Protein AF-A0AA42YKE8-F1 (afdb_monomer_lite)

Sequence (148 aa):
MTTIVGQRSAKKKADKLQERRHKLLALVHIAKKEIPLSDDEYRDVIAYWGVGSSADMSIPELEALVKYFESLGFKKKVPDPRDPGSGVGQIKALRERIKEEAKKLKNGEERLKGLVKKIAKEDDLRSCRNVKKLKQVLKVIRLLQDRE

Foldseek 3Di:
DDDPPVVVVVVVVVVVLVVLLVVLVVLLVVLPVVQPDDPVNVQVLVCVVVDRDPNPDDSVVSVVSSVVSVVSPDDDPDPDPPNPDDQPVVLVVLLVLLQVLLVLDDVSVVVLQVLCCVQVVDRDSVVRSDNVSSVVSSVVSVVRNVVD

Structure (mmCIF, N/CA/C/O backbone):
data_AF-A0AA42YKE8-F1
#
_entry.id   AF-A0AA42YKE8-F1
#
loop_
_atom_site.group_PDB
_atom_site.id
_atom_site.type_symbol
_atom_site.label_atom_id
_atom_site.label_alt_id
_atom_site.label_comp_id
_atom_site.label_asym_id
_atom_site.label_entity_id
_atom_site.label_seq_id
_atom_site.pdbx_PDB_ins_code
_atom_site.Cartn_x
_atom_site.Cartn_y
_atom_site.Cartn_z
_atom_site.occupancy
_atom_site.B_iso_or_equiv
_atom_site.auth_seq_id
_atom_site.auth_comp_id
_atom_site.auth_asym_id
_atom_site.auth_atom_id
_atom_site.pdbx_PDB_model_num
ATOM 1 N N . MET A 1 1 ? 35.445 7.153 24.521 1.00 40.06 1 MET A N 1
ATOM 2 C CA . MET A 1 1 ? 34.113 7.761 24.305 1.00 40.06 1 MET A CA 1
ATOM 3 C C . MET A 1 1 ? 33.601 7.287 22.955 1.00 40.06 1 MET A C 1
ATOM 5 O O . MET A 1 1 ? 34.129 7.686 21.928 1.00 40.06 1 MET A O 1
ATOM 9 N N . THR A 1 2 ? 32.701 6.308 22.977 1.00 42.69 2 THR A N 1
ATOM 10 C CA . THR A 1 2 ? 32.463 5.373 21.868 1.00 42.69 2 THR A CA 1
ATOM 11 C C . THR A 1 2 ? 31.416 5.892 20.878 1.00 42.69 2 THR A C 1
ATOM 13 O O . THR A 1 2 ? 30.395 6.458 21.254 1.00 42.69 2 THR A O 1
ATOM 16 N N . THR A 1 3 ? 31.696 5.688 19.596 1.00 52.31 3 THR A N 1
ATOM 17 C CA . THR A 1 3 ? 31.020 6.178 18.388 1.00 52.31 3 THR A CA 1
ATOM 18 C C . THR A 1 3 ? 29.582 5.652 18.216 1.00 52.31 3 THR A C 1
ATOM 20 O O . THR A 1 3 ? 29.362 4.663 17.525 1.00 52.31 3 THR A O 1
ATOM 23 N N . ILE A 1 4 ? 28.569 6.313 18.796 1.00 57.16 4 ILE A N 1
ATOM 24 C CA . ILE A 1 4 ? 27.143 5.902 18.656 1.00 57.16 4 ILE A CA 1
ATOM 25 C C . ILE A 1 4 ? 26.370 6.714 17.594 1.00 57.16 4 ILE A C 1
ATOM 27 O O . ILE A 1 4 ? 25.332 6.279 17.090 1.00 57.16 4 ILE A O 1
ATOM 31 N N . VAL A 1 5 ? 26.865 7.897 17.210 1.00 57.50 5 VAL A N 1
ATOM 32 C CA . VAL A 1 5 ? 26.153 8.811 16.290 1.00 57.50 5 VAL A CA 1
ATOM 33 C C . VAL A 1 5 ? 26.234 8.345 14.828 1.00 57.50 5 VAL A C 1
ATOM 35 O O . VAL A 1 5 ? 25.251 8.449 14.092 1.00 57.50 5 VAL A O 1
ATOM 38 N N . GLY A 1 6 ? 27.358 7.751 14.411 1.00 54.84 6 GLY A N 1
ATOM 39 C CA . GLY A 1 6 ? 27.574 7.312 13.023 1.00 54.84 6 GLY A CA 1
ATOM 40 C C . GLY A 1 6 ? 26.637 6.185 12.568 1.00 54.84 6 GLY A C 1
ATOM 41 O O . GLY A 1 6 ? 26.123 6.212 11.449 1.00 54.84 6 GLY A O 1
ATOM 42 N N . GLN A 1 7 ? 26.327 5.234 13.456 1.00 57.25 7 GLN A N 1
ATOM 43 C CA . GLN A 1 7 ? 25.514 4.059 13.117 1.00 57.25 7 GLN A CA 1
ATOM 44 C C . GLN A 1 7 ? 24.029 4.403 12.896 1.00 57.25 7 GLN A C 1
ATOM 46 O O . GLN A 1 7 ? 23.381 3.851 12.005 1.00 57.25 7 GLN A O 1
ATOM 51 N N . ARG A 1 8 ? 23.480 5.367 13.652 1.00 61.91 8 ARG A N 1
ATOM 52 C CA . ARG A 1 8 ? 22.081 5.813 13.493 1.00 61.91 8 ARG A CA 1
ATOM 53 C C . ARG A 1 8 ? 21.849 6.548 12.171 1.00 61.91 8 ARG A C 1
ATOM 55 O O . ARG A 1 8 ? 20.790 6.391 11.562 1.00 61.91 8 ARG A O 1
ATOM 62 N N . SER A 1 9 ? 22.828 7.326 11.720 1.00 65.06 9 SER A N 1
ATOM 63 C CA . SER A 1 9 ? 22.745 8.084 10.467 1.00 65.06 9 SER A CA 1
ATOM 64 C C . SER A 1 9 ? 22.835 7.182 9.232 1.00 65.06 9 SER A C 1
ATOM 66 O O . SER A 1 9 ? 22.090 7.393 8.275 1.00 65.06 9 SER A O 1
ATOM 68 N N . ALA A 1 10 ? 23.672 6.140 9.268 1.00 70.12 10 ALA A N 1
ATOM 69 C CA . ALA A 1 10 ? 23.769 5.153 8.191 1.00 70.12 10 ALA A CA 1
ATOM 70 C C . ALA A 1 10 ? 22.470 4.341 8.029 1.00 70.12 10 ALA A C 1
ATOM 72 O O . ALA A 1 10 ? 21.961 4.211 6.915 1.00 70.12 10 ALA A O 1
ATOM 73 N N . LYS A 1 11 ? 21.871 3.890 9.143 1.00 71.69 11 LYS A N 1
ATOM 74 C CA . LYS A 1 11 ? 20.596 3.152 9.132 1.00 71.69 11 LYS A CA 1
ATOM 75 C C . LYS A 1 11 ? 19.459 3.958 8.494 1.00 71.69 11 LYS A C 1
ATOM 77 O O . LYS A 1 11 ? 18.788 3.463 7.596 1.00 71.69 11 LYS A O 1
ATOM 82 N N . LYS A 1 12 ? 19.311 5.237 8.867 1.00 75.88 12 LYS A N 1
ATOM 83 C CA . LYS A 1 12 ? 18.296 6.127 8.269 1.00 75.88 12 LYS A CA 1
ATOM 84 C C . LYS A 1 12 ? 18.450 6.283 6.753 1.00 75.88 12 LYS A C 1
ATOM 86 O O . LYS A 1 12 ? 17.448 6.398 6.050 1.00 75.88 12 LYS A O 1
ATOM 91 N N . LYS A 1 13 ? 19.686 6.320 6.238 1.00 77.38 13 LYS A N 1
ATOM 92 C CA . LYS A 1 13 ? 19.922 6.405 4.789 1.00 77.38 13 LYS A CA 1
ATOM 93 C C . LYS A 1 13 ? 19.521 5.117 4.071 1.00 77.38 13 LYS A C 1
ATOM 95 O O . LYS A 1 13 ? 18.883 5.205 3.025 1.00 77.38 13 LYS A O 1
ATOM 100 N N . ALA A 1 14 ? 19.848 3.957 4.640 1.00 78.00 14 ALA A N 1
ATOM 101 C CA . ALA A 1 14 ? 19.456 2.662 4.089 1.00 78.00 14 ALA A CA 1
ATOM 102 C C . ALA A 1 14 ? 17.926 2.502 4.051 1.00 78.00 14 ALA A C 1
ATOM 104 O O . ALA A 1 14 ? 17.378 2.150 3.008 1.00 78.00 14 ALA A O 1
ATOM 105 N N . ASP A 1 15 ? 17.233 2.866 5.135 1.00 82.50 15 ASP A N 1
ATOM 106 C CA . ASP A 1 15 ? 15.766 2.822 5.207 1.00 82.50 15 ASP A CA 1
ATOM 107 C C . ASP A 1 15 ? 15.123 3.701 4.119 1.00 82.50 15 ASP A C 1
ATOM 109 O O . ASP A 1 15 ? 14.209 3.271 3.415 1.00 82.50 15 ASP A O 1
ATOM 113 N N . LYS A 1 16 ? 15.656 4.913 3.909 1.00 83.81 16 LYS A N 1
ATOM 114 C CA . LYS A 1 16 ? 15.181 5.833 2.863 1.00 83.81 16 LYS A CA 1
ATOM 115 C C . LYS A 1 16 ? 15.413 5.285 1.449 1.00 83.81 16 LYS A C 1
ATOM 117 O O . LYS A 1 16 ? 14.595 5.516 0.559 1.00 83.81 16 LYS A O 1
ATOM 122 N N . LEU A 1 17 ? 16.521 4.576 1.228 1.00 86.44 17 LEU A N 1
ATOM 123 C CA . LEU A 1 17 ? 16.838 3.959 -0.061 1.00 86.44 17 LEU A CA 1
ATOM 124 C C . LEU A 1 17 ? 15.875 2.807 -0.376 1.00 86.44 17 LEU A C 1
ATOM 126 O O . LEU A 1 17 ? 15.355 2.732 -1.489 1.00 86.44 17 LEU A O 1
ATOM 130 N N . GLN A 1 18 ? 15.586 1.968 0.620 1.00 86.75 18 GLN A N 1
ATOM 131 C CA . GLN A 1 18 ? 14.601 0.892 0.502 1.00 86.75 18 GLN A CA 1
ATOM 132 C C . GLN A 1 18 ? 13.195 1.443 0.248 1.00 86.75 18 GLN A C 1
ATOM 134 O O . GLN A 1 18 ? 12.490 0.970 -0.641 1.00 86.75 18 GLN A O 1
ATOM 139 N N . GLU A 1 19 ? 12.806 2.509 0.951 1.00 86.38 19 GLU A N 1
ATOM 140 C CA . GLU A 1 19 ? 11.530 3.185 0.710 1.00 86.38 19 GLU A CA 1
ATOM 141 C C . GLU A 1 19 ? 11.435 3.732 -0.726 1.00 86.38 19 GLU A C 1
ATOM 143 O O . GLU A 1 19 ? 10.403 3.572 -1.379 1.00 86.38 19 GLU A O 1
ATOM 148 N N . ARG A 1 20 ? 12.514 4.334 -1.252 1.00 89.75 20 ARG A N 1
ATOM 149 C CA . ARG A 1 20 ? 12.573 4.794 -2.650 1.00 89.75 20 ARG A CA 1
ATOM 150 C C . ARG A 1 20 ? 12.405 3.630 -3.627 1.00 89.75 20 ARG A C 1
ATOM 152 O O . ARG A 1 20 ? 11.586 3.737 -4.535 1.00 89.75 20 ARG A O 1
ATOM 159 N N . ARG A 1 21 ? 13.118 2.517 -3.422 1.00 91.50 21 ARG A N 1
ATOM 160 C CA . ARG A 1 21 ? 13.001 1.312 -4.264 1.00 91.50 21 ARG A CA 1
ATOM 161 C C . ARG A 1 21 ? 11.571 0.768 -4.269 1.00 91.50 21 ARG A C 1
ATOM 163 O O . ARG A 1 21 ? 11.016 0.531 -5.337 1.00 91.50 21 ARG A O 1
ATOM 170 N N . HIS A 1 22 ? 10.947 0.633 -3.099 1.00 90.25 22 HIS A N 1
ATOM 171 C CA . HIS A 1 22 ? 9.563 0.161 -2.990 1.00 90.25 22 HIS A CA 1
ATOM 172 C C . HIS A 1 22 ? 8.569 1.077 -3.712 1.00 90.25 22 HIS A C 1
ATOM 174 O O . HIS A 1 22 ? 7.655 0.587 -4.371 1.00 90.25 22 HIS A O 1
ATOM 180 N N . LYS A 1 23 ? 8.754 2.401 -3.628 1.00 89.62 23 LYS A N 1
ATOM 181 C CA . LYS A 1 23 ? 7.917 3.365 -4.360 1.00 89.62 23 LYS A CA 1
ATOM 182 C C . LYS A 1 23 ? 8.051 3.202 -5.874 1.00 89.62 23 LYS A C 1
ATOM 184 O O . LYS A 1 23 ? 7.039 3.219 -6.566 1.00 89.62 23 LYS A O 1
ATOM 189 N N . LEU A 1 24 ? 9.268 3.009 -6.380 1.00 91.94 24 LEU A N 1
ATOM 190 C CA . LEU A 1 24 ? 9.506 2.799 -7.810 1.00 91.94 24 LEU A CA 1
ATOM 191 C C . LEU A 1 24 ? 8.895 1.486 -8.311 1.00 91.94 24 LEU A C 1
ATOM 193 O O . LEU A 1 24 ? 8.209 1.488 -9.327 1.00 91.94 24 LEU A O 1
ATOM 197 N N . LEU A 1 25 ? 9.053 0.390 -7.565 1.00 93.06 25 LEU A N 1
ATOM 198 C CA . LEU A 1 25 ? 8.406 -0.886 -7.891 1.00 93.06 25 LEU A CA 1
ATOM 199 C C . LEU A 1 25 ? 6.879 -0.764 -7.920 1.00 93.06 25 LEU A C 1
ATOM 201 O O . LEU A 1 25 ? 6.228 -1.282 -8.825 1.00 93.06 25 LEU A O 1
ATOM 205 N N . ALA A 1 26 ? 6.296 -0.040 -6.962 1.00 91.12 26 ALA A N 1
ATOM 206 C CA . ALA A 1 26 ? 4.863 0.226 -6.965 1.00 91.12 26 ALA A CA 1
ATOM 207 C C . ALA A 1 26 ? 4.431 0.995 -8.225 1.00 91.12 26 ALA A C 1
ATOM 209 O O . ALA A 1 26 ? 3.425 0.634 -8.830 1.00 91.12 26 ALA A O 1
ATOM 210 N N . LEU A 1 27 ? 5.201 2.003 -8.657 1.00 91.19 27 LEU A N 1
ATOM 211 C CA . LEU A 1 27 ? 4.932 2.728 -9.903 1.00 91.19 27 LEU A CA 1
ATOM 212 C C . LEU A 1 27 ? 5.014 1.815 -11.127 1.00 91.19 27 LEU A C 1
ATOM 214 O O . LEU A 1 27 ? 4.115 1.870 -11.954 1.00 91.19 27 LEU A O 1
ATOM 218 N N . VAL A 1 28 ? 6.020 0.942 -11.215 1.00 91.19 28 VAL A N 1
ATOM 219 C CA . VAL A 1 28 ? 6.145 -0.051 -12.297 1.00 91.19 28 VAL A CA 1
ATOM 220 C C . VAL A 1 28 ? 4.912 -0.956 -12.363 1.00 91.19 28 VAL A C 1
ATOM 222 O O . VAL A 1 28 ? 4.357 -1.166 -13.439 1.00 91.19 28 VAL A O 1
ATOM 225 N N . HIS A 1 29 ? 4.428 -1.449 -11.220 1.00 90.38 29 HIS A N 1
ATOM 226 C CA . HIS A 1 29 ? 3.225 -2.283 -11.182 1.00 90.38 29 HIS A CA 1
ATOM 227 C C . HIS A 1 29 ? 1.945 -1.528 -11.549 1.00 90.38 29 HIS A C 1
ATOM 229 O O . HIS A 1 29 ? 1.044 -2.120 -12.140 1.00 90.38 29 HIS A O 1
ATOM 235 N N . ILE A 1 30 ? 1.836 -0.247 -11.186 1.00 90.00 30 ILE A N 1
ATOM 236 C CA . ILE A 1 30 ? 0.703 0.594 -11.590 1.00 90.00 30 ILE A CA 1
ATOM 237 C C . ILE A 1 30 ? 0.782 0.868 -13.094 1.00 90.00 30 ILE A C 1
ATOM 239 O O . ILE A 1 30 ? -0.206 0.661 -13.789 1.00 90.00 30 ILE A O 1
ATOM 243 N N . ALA A 1 31 ? 1.953 1.248 -13.606 1.00 89.88 31 ALA A N 1
ATOM 244 C CA . ALA A 1 31 ? 2.180 1.516 -15.021 1.00 89.88 31 ALA A CA 1
ATOM 245 C C . ALA A 1 31 ? 1.852 0.299 -15.890 1.00 89.88 31 ALA A C 1
ATOM 247 O O . ALA A 1 31 ? 1.128 0.443 -16.866 1.00 89.88 31 ALA A O 1
ATOM 248 N N . LYS A 1 32 ? 2.269 -0.907 -15.477 1.00 88.62 32 LYS A N 1
ATOM 249 C CA . LYS A 1 32 ? 1.895 -2.162 -16.150 1.00 88.62 32 LYS A CA 1
ATOM 250 C C . LYS A 1 32 ? 0.372 -2.361 -16.253 1.00 88.62 32 LYS A C 1
ATOM 252 O O . LYS A 1 32 ? -0.089 -3.005 -17.181 1.00 88.62 32 LYS A O 1
ATOM 257 N N . LYS A 1 33 ? -0.410 -1.859 -15.290 1.00 88.00 33 LYS A N 1
ATOM 258 C CA . LYS A 1 33 ? -1.880 -1.964 -15.305 1.00 88.00 33 LYS A CA 1
ATOM 259 C C . LYS A 1 33 ? -2.561 -0.847 -16.093 1.00 88.00 33 LYS A C 1
ATOM 261 O O . LYS A 1 33 ? -3.664 -1.058 -16.581 1.00 88.00 33 LYS A O 1
ATOM 266 N N . GLU A 1 34 ? -1.967 0.344 -16.127 1.00 89.00 34 GLU A N 1
ATOM 267 C CA . GLU A 1 34 ? -2.538 1.513 -16.805 1.00 89.00 34 GLU A CA 1
ATOM 268 C C . GLU A 1 34 ? -2.164 1.564 -18.295 1.00 89.00 34 GLU A C 1
ATOM 270 O O . GLU A 1 34 ? -2.960 2.038 -19.101 1.00 89.00 34 GLU A O 1
ATOM 275 N N . ILE A 1 35 ? -0.983 1.062 -18.668 1.00 88.00 35 ILE A N 1
ATOM 276 C CA . ILE A 1 35 ? -0.568 0.910 -20.065 1.00 88.00 35 ILE A CA 1
ATOM 277 C C . ILE A 1 35 ? -1.102 -0.435 -20.581 1.00 88.00 35 ILE A C 1
ATOM 279 O O . ILE A 1 35 ? -0.887 -1.453 -19.921 1.00 88.00 35 ILE A O 1
ATOM 283 N N . PRO A 1 36 ? -1.750 -0.478 -21.758 1.00 84.00 36 PRO A N 1
ATOM 284 C CA . PRO A 1 36 ? -2.203 -1.717 -22.385 1.00 84.00 36 PRO A CA 1
ATOM 285 C C . PRO A 1 36 ? -1.025 -2.468 -23.028 1.00 84.00 36 PRO A C 1
ATOM 287 O O . PRO A 1 36 ? -0.966 -2.616 -24.243 1.00 84.00 36 PRO A O 1
ATOM 290 N N . LEU A 1 37 ? -0.064 -2.899 -22.211 1.00 85.06 37 LEU A N 1
ATOM 291 C CA . LEU A 1 37 ? 1.073 -3.707 -22.640 1.00 85.06 37 LEU A CA 1
ATOM 292 C C . LEU A 1 37 ? 0.735 -5.185 -22.428 1.00 85.06 37 LEU A C 1
ATOM 294 O O . LEU A 1 37 ? 0.258 -5.563 -21.353 1.00 85.06 37 LEU A O 1
ATOM 298 N N . SER A 1 38 ? 0.981 -6.026 -23.428 1.00 86.56 38 SER A N 1
ATOM 299 C CA . SER A 1 38 ? 0.879 -7.473 -23.247 1.00 86.56 38 SER A CA 1
ATOM 300 C C . SER A 1 38 ? 1.955 -7.978 -22.277 1.00 86.56 38 SER A C 1
ATOM 302 O O . SER A 1 38 ? 2.985 -7.335 -22.050 1.00 86.56 38 SER A O 1
ATOM 304 N N . ASP A 1 39 ? 1.724 -9.145 -21.673 1.00 85.44 39 ASP A N 1
ATOM 305 C CA . ASP A 1 39 ? 2.709 -9.745 -20.768 1.00 85.44 39 ASP A CA 1
ATOM 306 C C . ASP A 1 39 ? 4.026 -10.085 -21.480 1.00 85.44 39 ASP A C 1
ATOM 308 O O . ASP A 1 39 ? 5.073 -10.062 -20.833 1.00 85.44 39 ASP A O 1
ATOM 312 N N . ASP A 1 40 ? 3.986 -10.364 -22.782 1.00 87.94 40 ASP A N 1
ATOM 313 C CA . ASP A 1 40 ? 5.169 -10.685 -23.582 1.00 87.94 40 ASP A CA 1
ATOM 314 C C . ASP A 1 40 ? 5.973 -9.422 -23.904 1.00 87.94 40 ASP A C 1
ATOM 316 O O . ASP A 1 40 ? 7.156 -9.362 -23.580 1.00 87.94 40 ASP A O 1
ATOM 320 N N . GLU A 1 41 ? 5.319 -8.354 -24.374 1.00 88.88 41 GLU A N 1
ATOM 321 C CA . GLU A 1 41 ? 5.972 -7.050 -24.565 1.00 88.88 41 GLU A CA 1
ATOM 322 C C . GLU A 1 41 ? 6.572 -6.524 -23.254 1.00 88.88 41 GLU A C 1
ATOM 324 O O . GLU A 1 41 ? 7.663 -5.956 -23.236 1.00 88.88 41 GLU A O 1
ATOM 329 N N . TYR A 1 42 ? 5.889 -6.737 -22.123 1.00 87.56 42 TYR A N 1
ATOM 330 C CA . TYR A 1 42 ? 6.441 -6.398 -20.816 1.00 87.56 42 TYR A CA 1
ATOM 331 C C . TYR A 1 42 ? 7.719 -7.190 -20.522 1.00 87.56 42 TYR A C 1
ATOM 333 O O . TYR A 1 42 ? 8.692 -6.606 -20.051 1.00 87.56 42 TYR A O 1
ATOM 341 N N . ARG A 1 43 ? 7.748 -8.502 -20.790 1.00 87.44 43 ARG A N 1
ATOM 342 C CA . ARG A 1 43 ? 8.957 -9.320 -20.595 1.00 87.44 43 ARG A CA 1
ATOM 343 C C . ARG A 1 43 ? 10.094 -8.872 -21.502 1.00 87.44 43 ARG A C 1
ATOM 345 O O . ARG A 1 43 ? 11.214 -8.794 -21.011 1.00 87.44 43 ARG A O 1
ATOM 352 N N . ASP A 1 44 ? 9.813 -8.522 -22.751 1.00 90.25 44 ASP A N 1
ATOM 353 C CA . ASP A 1 44 ? 10.822 -8.035 -23.697 1.00 90.25 44 ASP A CA 1
ATOM 354 C C . ASP A 1 44 ? 11.436 -6.712 -23.232 1.00 90.25 44 ASP A C 1
ATOM 356 O O . ASP A 1 44 ? 12.658 -6.547 -23.222 1.00 90.25 44 ASP A O 1
ATOM 360 N N . VAL A 1 45 ? 10.593 -5.792 -22.749 1.00 89.50 45 VAL A N 1
ATOM 361 C CA . VAL A 1 45 ? 11.046 -4.544 -22.127 1.00 89.50 45 VAL A CA 1
ATOM 362 C C . VAL A 1 45 ? 11.953 -4.855 -20.940 1.00 89.50 45 VAL A C 1
ATOM 364 O O . VAL A 1 45 ? 13.044 -4.313 -20.864 1.00 89.50 45 VAL A O 1
ATOM 367 N N . ILE A 1 46 ? 11.562 -5.750 -20.030 1.00 91.12 46 ILE A N 1
ATOM 368 C CA . ILE A 1 46 ? 12.388 -6.115 -18.866 1.00 91.12 46 ILE A CA 1
ATOM 369 C C . ILE A 1 46 ? 13.706 -6.799 -19.290 1.00 91.12 46 ILE A C 1
ATOM 371 O O . ILE A 1 46 ? 14.759 -6.500 -18.722 1.00 91.12 46 ILE A O 1
ATOM 375 N N . ALA A 1 47 ? 13.669 -7.648 -20.320 1.00 90.56 47 ALA A N 1
ATOM 376 C CA . ALA A 1 47 ? 14.824 -8.365 -20.854 1.00 90.56 47 ALA A CA 1
ATOM 377 C C . ALA A 1 47 ? 15.890 -7.432 -21.450 1.00 90.56 47 ALA A C 1
ATOM 379 O O . ALA A 1 47 ? 17.072 -7.774 -21.410 1.00 90.56 47 ALA A O 1
ATOM 380 N N . TYR A 1 48 ? 15.518 -6.231 -21.914 1.00 89.06 48 TYR A N 1
ATOM 381 C CA . TYR A 1 48 ? 16.470 -5.199 -22.349 1.00 89.06 48 TYR A CA 1
ATOM 382 C C . TYR A 1 48 ? 17.494 -4.830 -21.258 1.00 89.06 48 TYR A C 1
ATOM 384 O O . TYR A 1 48 ? 18.646 -4.526 -21.560 1.00 89.06 48 TYR A O 1
ATOM 392 N N . TRP A 1 49 ? 17.106 -4.906 -19.981 1.00 87.75 49 TRP A N 1
ATOM 393 C CA . TRP A 1 49 ? 18.007 -4.683 -18.844 1.00 87.75 49 TRP A CA 1
ATOM 394 C C . TRP A 1 49 ? 18.763 -5.944 -18.397 1.00 87.75 49 TRP A C 1
ATOM 396 O O . TRP A 1 49 ? 19.525 -5.888 -17.435 1.00 87.75 49 TRP A O 1
ATOM 406 N N . GLY A 1 50 ? 18.574 -7.083 -19.069 1.00 89.75 50 GLY A N 1
ATOM 407 C CA . GLY A 1 50 ? 19.247 -8.344 -18.747 1.00 89.75 50 GLY A CA 1
ATOM 408 C C . GLY A 1 50 ? 18.760 -9.009 -17.456 1.00 89.75 50 GLY A C 1
ATOM 409 O O . GLY A 1 50 ? 19.456 -9.864 -16.910 1.00 89.75 50 GLY A O 1
ATOM 410 N N . VAL A 1 51 ? 17.583 -8.626 -16.952 1.00 89.81 51 VAL A N 1
ATOM 411 C CA . VAL A 1 51 ? 16.990 -9.180 -15.727 1.00 89.81 51 VAL A CA 1
ATOM 412 C C . VAL A 1 51 ? 15.714 -9.962 -16.034 1.00 89.81 51 VAL A C 1
ATOM 414 O O . VAL A 1 51 ? 15.040 -9.707 -17.026 1.00 89.81 51 VAL A O 1
ATOM 417 N N . GLY A 1 52 ? 15.364 -10.920 -15.171 1.00 86.06 52 GLY A N 1
ATOM 418 C CA . GLY A 1 52 ? 14.137 -11.714 -15.321 1.00 86.06 52 GLY A CA 1
ATOM 419 C C . GLY A 1 52 ? 12.888 -11.032 -14.756 1.00 86.06 52 GLY A C 1
ATOM 420 O O . GLY A 1 52 ? 11.764 -11.424 -15.067 1.00 86.06 52 GLY A O 1
ATOM 421 N N . SER A 1 53 ? 13.067 -10.021 -13.904 1.00 88.12 53 SER A N 1
ATOM 422 C CA . SER A 1 53 ? 11.977 -9.332 -13.222 1.00 88.12 53 SER A CA 1
ATOM 423 C C . SER A 1 53 ? 12.350 -7.892 -12.896 1.00 88.12 53 SER A C 1
ATOM 425 O O . SER A 1 53 ? 13.495 -7.586 -12.562 1.00 88.12 53 SER A O 1
ATOM 427 N N . SER A 1 54 ? 11.353 -7.003 -12.867 1.00 88.25 54 SER A N 1
ATOM 428 C CA . SER A 1 54 ? 11.528 -5.651 -12.326 1.00 88.25 54 SER A CA 1
ATOM 429 C C . SER A 1 54 ? 11.998 -5.663 -10.867 1.00 88.25 54 SER A C 1
ATOM 431 O O . SER A 1 54 ? 12.590 -4.694 -10.406 1.00 88.25 54 SER A O 1
ATOM 433 N N . ALA A 1 55 ? 11.742 -6.746 -10.122 1.00 89.25 55 ALA A N 1
ATOM 434 C CA . ALA A 1 55 ? 12.193 -6.896 -8.741 1.00 89.25 55 ALA A CA 1
ATOM 435 C C . ALA A 1 55 ? 13.722 -6.962 -8.608 1.00 89.25 55 ALA A C 1
ATOM 437 O O . ALA A 1 55 ? 14.235 -6.559 -7.563 1.00 89.25 55 ALA A O 1
ATOM 438 N N . ASP A 1 56 ? 14.428 -7.411 -9.648 1.00 90.31 56 ASP A N 1
ATOM 439 C CA . ASP A 1 56 ? 15.884 -7.578 -9.648 1.00 90.31 56 ASP A CA 1
ATOM 440 C C . ASP A 1 56 ? 16.619 -6.286 -10.028 1.00 90.31 56 ASP A C 1
ATOM 442 O O . ASP A 1 56 ? 17.799 -6.130 -9.721 1.00 90.31 56 ASP A O 1
ATOM 446 N N . MET A 1 57 ? 15.904 -5.315 -10.603 1.00 90.88 57 MET A N 1
ATOM 447 C CA . MET A 1 57 ? 16.478 -4.051 -11.058 1.00 90.88 57 MET A CA 1
ATOM 448 C C . MET A 1 57 ? 17.060 -3.202 -9.925 1.00 90.88 57 MET A C 1
ATOM 450 O O . MET A 1 57 ? 16.555 -3.156 -8.793 1.00 90.88 57 MET A O 1
ATOM 454 N N . SER A 1 58 ? 18.109 -2.452 -10.248 1.00 91.06 58 SER A N 1
ATOM 455 C CA . SER A 1 58 ? 18.631 -1.396 -9.387 1.00 91.06 58 SER A CA 1
ATOM 456 C C . SER A 1 58 ? 17.692 -0.177 -9.356 1.00 91.06 58 SER A C 1
ATOM 458 O O . SER A 1 58 ? 16.786 -0.022 -10.171 1.00 91.06 58 SER A O 1
ATOM 460 N N . ILE A 1 59 ? 17.879 0.726 -8.387 1.00 91.19 59 ILE A N 1
ATOM 461 C CA . ILE A 1 59 ? 17.101 1.978 -8.319 1.00 91.19 59 ILE A CA 1
ATOM 462 C C . ILE A 1 59 ? 17.226 2.818 -9.605 1.00 91.19 59 ILE A C 1
ATOM 464 O O . ILE A 1 59 ? 16.183 3.235 -10.103 1.00 91.19 59 ILE A O 1
ATOM 468 N N . PRO A 1 60 ? 18.430 3.069 -10.161 1.00 92.31 60 PRO A N 1
ATOM 469 C CA . PRO A 1 60 ? 18.542 3.814 -11.415 1.00 92.31 60 PRO A CA 1
ATOM 470 C C . PRO A 1 60 ? 17.863 3.117 -12.605 1.00 92.31 60 PRO A C 1
ATOM 472 O O . PRO A 1 60 ? 17.247 3.793 -13.425 1.00 92.31 60 PRO A O 1
ATOM 475 N N . GLU A 1 61 ? 17.904 1.785 -12.680 1.00 92.38 61 GLU A N 1
ATOM 476 C CA . GLU A 1 61 ? 17.187 1.021 -13.715 1.00 92.38 61 GLU A CA 1
ATOM 477 C C . GLU A 1 61 ? 15.670 1.151 -13.571 1.00 92.38 61 GLU A C 1
ATOM 479 O O . GLU A 1 61 ? 14.981 1.433 -14.548 1.00 92.38 61 GLU A O 1
ATOM 484 N N . LEU A 1 62 ? 15.146 1.043 -12.347 1.00 92.81 62 LEU A N 1
ATOM 485 C CA . LEU A 1 62 ? 13.726 1.266 -12.075 1.00 92.81 62 LEU A CA 1
ATOM 486 C C . LEU A 1 62 ? 13.285 2.688 -12.448 1.00 92.81 62 LEU A C 1
ATOM 488 O O . LEU A 1 62 ? 12.180 2.879 -12.947 1.00 92.81 62 LEU A O 1
ATOM 492 N N . GLU A 1 63 ? 14.129 3.694 -12.218 1.00 92.50 63 GLU A N 1
ATOM 493 C CA . GLU A 1 63 ? 13.845 5.078 -12.619 1.00 92.50 63 GLU A CA 1
ATOM 494 C C . GLU A 1 63 ? 13.804 5.239 -14.136 1.00 92.50 63 GLU A C 1
ATOM 496 O O . GLU A 1 63 ? 12.900 5.898 -14.658 1.00 92.50 63 GLU A O 1
ATOM 501 N N . ALA A 1 64 ? 14.738 4.604 -14.846 1.00 93.19 64 ALA A N 1
ATOM 502 C CA . ALA A 1 64 ? 14.736 4.569 -16.302 1.00 93.19 64 ALA A CA 1
ATOM 503 C C . ALA A 1 64 ? 13.487 3.857 -16.847 1.00 93.19 64 ALA A C 1
ATOM 505 O O . ALA A 1 64 ? 12.843 4.378 -17.756 1.00 93.19 64 ALA A O 1
ATOM 506 N N . LEU A 1 65 ? 13.095 2.727 -16.250 1.00 92.56 65 LEU A N 1
ATOM 507 C CA . LEU A 1 65 ? 11.896 1.982 -16.630 1.00 92.56 65 LEU A CA 1
ATOM 508 C C . LEU A 1 65 ? 10.617 2.802 -16.412 1.00 92.56 65 LEU A C 1
ATOM 510 O O . LEU A 1 65 ? 9.766 2.876 -17.295 1.00 92.56 65 LEU A O 1
ATOM 514 N N . VAL A 1 66 ? 10.484 3.473 -15.263 1.00 91.31 66 VAL A N 1
ATOM 515 C CA . VAL A 1 66 ? 9.339 4.364 -15.007 1.00 91.31 66 VAL A CA 1
ATOM 516 C C . VAL A 1 66 ? 9.295 5.502 -16.030 1.00 91.31 66 VAL A C 1
ATOM 518 O O . VAL A 1 66 ? 8.222 5.812 -16.537 1.00 91.31 66 VAL A O 1
ATOM 521 N N . LYS A 1 67 ? 10.442 6.096 -16.383 1.00 91.50 67 LYS A N 1
ATOM 522 C CA . LYS A 1 67 ? 10.523 7.145 -17.412 1.00 91.50 67 LYS A CA 1
ATOM 523 C C . LYS A 1 67 ? 10.149 6.624 -18.804 1.00 91.50 67 LYS A C 1
ATOM 525 O O . LYS A 1 67 ? 9.503 7.336 -19.570 1.00 91.50 67 LYS A O 1
ATOM 530 N N . TYR A 1 68 ? 10.524 5.389 -19.127 1.00 91.38 68 TYR A N 1
ATOM 531 C CA . TYR A 1 68 ? 10.095 4.734 -20.359 1.00 91.38 68 TYR A CA 1
ATOM 532 C C . TYR A 1 68 ? 8.570 4.569 -20.387 1.00 91.38 68 TYR A C 1
ATOM 534 O O . TYR A 1 68 ? 7.929 4.975 -21.354 1.00 91.38 68 TYR A O 1
ATOM 542 N N . PHE A 1 69 ? 7.959 4.108 -19.293 1.00 91.44 69 PHE A N 1
ATOM 543 C CA . PHE A 1 69 ? 6.500 4.064 -19.184 1.00 91.44 69 PHE A CA 1
ATOM 544 C C . PHE A 1 69 ? 5.850 5.446 -19.297 1.00 91.44 69 PHE A C 1
ATOM 546 O O . PHE A 1 69 ? 4.806 5.564 -19.935 1.00 91.44 69 PHE A O 1
ATOM 553 N N . GLU A 1 70 ? 6.463 6.504 -18.754 1.00 90.75 70 GLU A N 1
ATOM 554 C CA . GLU A 1 70 ? 5.970 7.875 -18.953 1.00 90.75 70 GLU A CA 1
ATOM 555 C C . GLU A 1 70 ? 5.933 8.262 -20.443 1.00 90.75 70 GLU A C 1
ATOM 557 O O . GLU A 1 70 ? 4.968 8.883 -20.889 1.00 90.75 70 GLU A O 1
ATOM 562 N N . SER A 1 71 ? 6.926 7.836 -21.234 1.00 89.31 71 SER A N 1
ATOM 563 C CA . SER A 1 71 ? 6.944 8.049 -22.692 1.00 89.31 71 SER A CA 1
ATOM 564 C C . SER A 1 71 ? 5.869 7.255 -23.444 1.00 89.31 71 SER A C 1
ATOM 566 O O . SER A 1 71 ? 5.381 7.715 -24.472 1.00 89.31 71 SER A O 1
ATOM 568 N N . LEU A 1 72 ? 5.443 6.114 -22.894 1.00 88.31 72 LEU A N 1
ATOM 569 C CA . LEU A 1 72 ? 4.336 5.299 -23.406 1.00 88.31 72 LEU A CA 1
ATOM 570 C C . LEU A 1 72 ? 2.953 5.795 -22.942 1.00 88.31 72 LEU A C 1
ATOM 572 O O . LEU A 1 72 ? 1.936 5.188 -23.267 1.00 88.31 72 LEU A O 1
ATOM 576 N N . GLY A 1 73 ? 2.898 6.897 -22.186 1.00 86.94 73 GLY A N 1
ATOM 577 C CA . GLY A 1 73 ? 1.653 7.538 -21.759 1.00 86.94 73 GLY A CA 1
ATOM 578 C C . GLY A 1 73 ? 1.264 7.305 -20.298 1.00 86.94 73 GLY A C 1
ATOM 579 O O . GLY A 1 73 ? 0.221 7.808 -19.871 1.00 86.94 73 GLY A O 1
ATOM 580 N N . PHE A 1 74 ? 2.085 6.615 -19.498 1.00 90.06 74 PHE A N 1
ATOM 581 C CA . PHE A 1 74 ? 1.863 6.541 -18.052 1.00 90.06 74 PHE A CA 1
ATOM 582 C C . PHE A 1 74 ? 2.028 7.920 -17.407 1.00 90.06 74 PHE A C 1
ATOM 584 O O . PHE A 1 74 ? 3.021 8.618 -17.606 1.00 90.06 74 PHE A O 1
ATOM 591 N N . LYS A 1 75 ? 1.067 8.321 -16.577 1.00 85.44 75 LYS A N 1
ATOM 592 C CA . LYS A 1 75 ? 1.141 9.581 -15.833 1.00 85.44 75 LYS A CA 1
ATOM 593 C C . LYS A 1 75 ? 1.348 9.274 -14.364 1.00 85.44 75 LYS A C 1
ATOM 595 O O . LYS A 1 75 ? 0.423 8.832 -13.684 1.00 85.44 75 LYS A O 1
ATOM 600 N N . LYS A 1 76 ? 2.545 9.567 -13.844 1.00 78.62 76 LYS A N 1
ATOM 601 C CA . LYS A 1 76 ? 2.787 9.468 -12.402 1.00 78.62 76 LYS A CA 1
ATOM 602 C C . LYS A 1 76 ? 1.770 10.330 -11.651 1.00 78.62 76 LYS A C 1
ATOM 604 O O . LYS A 1 76 ? 1.679 11.541 -11.850 1.00 78.62 76 LYS A O 1
ATOM 609 N N . LYS A 1 77 ? 1.004 9.710 -10.755 1.00 72.81 77 LYS A N 1
ATOM 610 C CA . LYS A 1 77 ? 0.183 10.450 -9.796 1.00 72.81 77 LYS A CA 1
ATOM 611 C C . LYS A 1 77 ? 1.134 11.033 -8.762 1.00 72.81 77 LYS A C 1
ATOM 613 O O . LYS A 1 77 ? 1.644 10.315 -7.904 1.00 72.81 77 LYS A O 1
ATOM 618 N N . VAL A 1 78 ? 1.434 12.322 -8.895 1.00 64.81 78 VAL A N 1
ATOM 619 C CA . VAL A 1 78 ? 2.170 13.055 -7.865 1.00 64.81 78 VAL A CA 1
ATOM 620 C C . VAL A 1 78 ? 1.262 13.096 -6.635 1.00 64.81 78 VAL A C 1
ATOM 622 O O . VAL A 1 78 ? 0.120 13.537 -6.768 1.00 64.81 78 VAL A O 1
ATOM 625 N N . PRO A 1 79 ? 1.708 12.603 -5.465 1.00 58.00 79 PRO A N 1
ATOM 626 C CA . PRO A 1 79 ? 0.927 12.740 -4.246 1.00 58.00 79 PRO A CA 1
ATOM 627 C C . PRO A 1 79 ? 0.654 14.226 -4.017 1.00 58.00 79 PRO A C 1
ATOM 629 O O . PRO A 1 79 ? 1.599 15.019 -4.002 1.00 58.00 79 PRO A O 1
ATOM 632 N N . ASP A 1 80 ? -0.615 14.608 -3.880 1.00 57.72 80 ASP A N 1
ATOM 633 C CA . ASP A 1 80 ? -0.956 15.970 -3.477 1.00 57.72 80 ASP A CA 1
ATOM 634 C C . ASP A 1 80 ? -0.261 16.233 -2.126 1.00 57.72 80 ASP A C 1
ATOM 636 O O . ASP A 1 80 ? -0.424 15.428 -1.207 1.00 57.72 80 ASP A O 1
ATOM 640 N N . PRO A 1 81 ? 0.525 17.314 -1.960 1.00 59.06 81 PRO A N 1
ATOM 641 C CA . PRO A 1 81 ? 1.147 17.647 -0.676 1.00 59.06 81 PRO A CA 1
ATOM 642 C C . PRO A 1 81 ? 0.141 17.783 0.478 1.00 59.06 81 PRO A C 1
ATOM 644 O O . PRO A 1 81 ? 0.523 17.693 1.645 1.00 59.06 81 PRO A O 1
ATOM 647 N N . ARG A 1 82 ? -1.135 18.035 0.160 1.00 59.62 82 ARG A N 1
ATOM 648 C CA . ARG A 1 82 ? -2.257 18.105 1.101 1.00 59.62 82 ARG A CA 1
ATOM 649 C C . ARG A 1 82 ? -2.900 16.750 1.368 1.00 59.62 82 ARG A C 1
ATOM 651 O O . ARG A 1 82 ? -3.652 16.644 2.335 1.00 59.62 82 ARG A O 1
ATOM 658 N N . ASP A 1 83 ? -2.629 15.733 0.553 1.00 57.84 83 ASP A N 1
ATOM 659 C CA . ASP A 1 83 ? -3.016 14.363 0.860 1.00 57.84 83 ASP A CA 1
ATOM 660 C C . ASP A 1 83 ? -2.065 13.850 1.954 1.00 57.84 83 ASP A C 1
ATOM 662 O O . ASP A 1 83 ? -0.868 13.674 1.707 1.00 57.84 83 ASP A O 1
ATOM 666 N N . PRO A 1 84 ? -2.554 13.596 3.184 1.00 58.62 84 PRO A N 1
ATOM 667 C CA . PRO A 1 84 ? -1.719 13.101 4.276 1.00 58.62 84 PRO A CA 1
ATOM 668 C C . PRO A 1 84 ? -1.115 11.711 3.988 1.00 58.62 84 PRO A C 1
ATOM 670 O O . PRO A 1 84 ? -0.372 11.183 4.816 1.00 58.62 84 PRO A O 1
ATOM 673 N N . GLY A 1 85 ? -1.414 11.119 2.830 1.00 59.75 85 GLY A N 1
ATOM 674 C CA . GLY A 1 85 ? -0.913 9.848 2.351 1.00 59.75 85 GLY A CA 1
ATOM 675 C C . GLY A 1 85 ? -1.965 8.765 2.536 1.00 59.75 85 GLY A C 1
ATOM 676 O O . GLY A 1 85 ? -2.731 8.771 3.508 1.00 59.75 85 GLY A O 1
ATOM 677 N N . SER A 1 86 ? -1.967 7.797 1.614 1.00 59.62 86 SER A N 1
ATOM 678 C CA . SER A 1 86 ? -2.891 6.660 1.618 1.00 59.62 86 SER A CA 1
ATOM 679 C C . SER A 1 86 ? -2.909 5.966 2.986 1.00 59.62 86 SER A C 1
ATOM 681 O O . SER A 1 86 ? -1.989 5.236 3.353 1.00 59.62 86 SER A O 1
ATOM 683 N N . GLY A 1 87 ? -3.974 6.210 3.755 1.00 61.94 87 GLY A N 1
ATOM 684 C CA . GLY A 1 87 ? -4.221 5.597 5.059 1.00 61.94 87 GLY A CA 1
ATOM 685 C C . GLY A 1 87 ? -3.970 6.488 6.280 1.00 61.94 87 GLY A C 1
ATOM 686 O O . GLY A 1 87 ? -4.528 6.191 7.332 1.00 61.94 87 GLY A O 1
ATOM 687 N N . VAL A 1 88 ? -3.233 7.602 6.188 1.00 71.31 88 VAL A N 1
ATOM 688 C CA . VAL A 1 88 ? -3.003 8.487 7.354 1.00 71.31 88 VAL A CA 1
ATOM 689 C C . VAL A 1 88 ? -4.289 9.212 7.749 1.00 71.31 88 VAL A C 1
ATOM 691 O O . VAL A 1 88 ? -4.657 9.214 8.927 1.00 71.31 88 VAL A O 1
ATOM 694 N N . GLY A 1 89 ? -5.027 9.734 6.763 1.00 79.56 89 GLY A N 1
ATOM 695 C CA . GLY A 1 89 ? -6.367 10.286 6.986 1.00 79.56 89 GLY A CA 1
ATOM 696 C C . GLY A 1 89 ? -7.319 9.248 7.588 1.00 79.56 89 GLY A C 1
ATOM 697 O O . GLY A 1 89 ? -8.033 9.534 8.546 1.00 79.56 89 GLY A O 1
ATOM 698 N N . GLN A 1 90 ? -7.248 8.000 7.113 1.00 81.56 90 GLN A N 1
ATOM 699 C CA . GLN A 1 90 ? -8.060 6.898 7.631 1.00 81.56 90 GLN A CA 1
ATOM 700 C C . GLN A 1 90 ? -7.698 6.528 9.077 1.00 81.56 90 GLN A C 1
ATOM 702 O O . GLN A 1 90 ? -8.594 6.289 9.882 1.00 81.56 90 GLN A O 1
ATOM 707 N N . ILE A 1 91 ? -6.408 6.487 9.427 1.00 87.69 91 ILE A N 1
ATOM 708 C CA . ILE A 1 91 ? -5.944 6.235 10.798 1.00 87.69 91 ILE A CA 1
ATOM 709 C C . ILE A 1 91 ? -6.469 7.329 11.725 1.00 87.6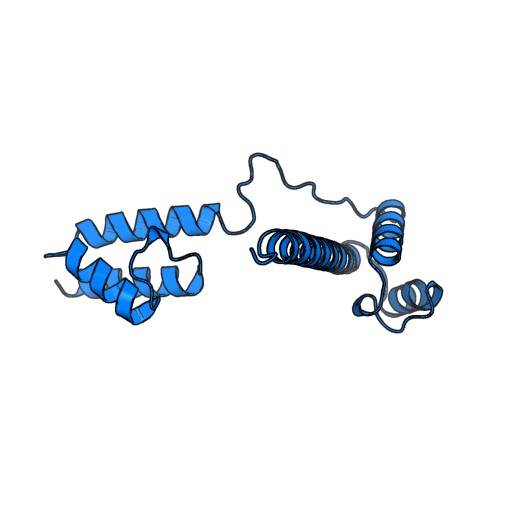9 91 ILE A C 1
ATOM 711 O O . ILE A 1 91 ? -7.028 7.012 12.774 1.00 87.69 91 ILE A O 1
ATOM 715 N N . LYS A 1 92 ? -6.327 8.603 11.339 1.00 87.12 92 LYS A N 1
ATOM 716 C CA . LYS A 1 92 ? -6.823 9.737 12.127 1.00 87.12 92 LYS A CA 1
ATOM 717 C C . LYS A 1 92 ? -8.336 9.636 12.341 1.00 87.12 92 LYS A C 1
ATOM 719 O O . LYS A 1 92 ? -8.772 9.601 13.489 1.00 87.12 92 LYS A O 1
ATOM 724 N N . ALA A 1 93 ? -9.099 9.474 11.260 1.00 87.00 93 ALA A N 1
ATOM 725 C CA . ALA A 1 93 ? -10.554 9.361 11.311 1.00 87.00 93 ALA A CA 1
ATOM 726 C C . ALA A 1 93 ? -11.020 8.167 12.162 1.00 87.00 93 ALA A C 1
ATOM 728 O O . ALA A 1 93 ? -11.955 8.285 12.950 1.00 87.00 93 ALA A O 1
ATOM 729 N N . LEU A 1 94 ? -10.350 7.012 12.060 1.00 90.38 94 LEU A N 1
ATOM 730 C CA . LEU A 1 94 ? -10.664 5.851 12.896 1.00 90.38 94 LEU A CA 1
ATOM 731 C C . LEU A 1 94 ? -10.394 6.121 14.375 1.00 90.38 94 LEU A C 1
ATOM 733 O O . LEU A 1 94 ? -11.205 5.739 15.211 1.00 90.38 94 LEU A O 1
ATOM 737 N N . ARG A 1 95 ? -9.277 6.774 14.712 1.00 91.44 95 ARG A N 1
ATOM 738 C CA . ARG A 1 95 ? -8.949 7.107 16.105 1.00 91.44 95 ARG A CA 1
ATOM 739 C C . ARG A 1 95 ? -9.954 8.086 16.706 1.00 91.44 95 ARG A C 1
ATOM 741 O O . ARG A 1 95 ? -10.347 7.902 17.853 1.00 91.44 95 ARG A O 1
ATOM 748 N N . GLU A 1 96 ? -10.361 9.101 15.949 1.00 90.69 96 GLU A N 1
ATOM 749 C CA . GLU A 1 96 ? -11.389 10.060 16.372 1.00 90.69 96 GLU A CA 1
ATOM 750 C C . GLU A 1 96 ? -12.721 9.349 16.607 1.00 90.69 96 GLU A C 1
ATOM 752 O O . GLU A 1 96 ? -13.263 9.413 17.709 1.00 90.69 96 GLU A O 1
ATOM 757 N N . ARG A 1 97 ? -13.164 8.534 15.645 1.00 89.88 97 ARG A N 1
ATOM 758 C CA . ARG A 1 97 ? -14.416 7.782 15.763 1.00 89.88 97 ARG A CA 1
ATOM 759 C C . ARG A 1 97 ? -14.412 6.803 16.936 1.00 89.88 97 ARG A C 1
ATOM 761 O O . ARG A 1 97 ? -15.388 6.714 17.664 1.00 89.88 97 ARG A O 1
ATOM 768 N N . ILE A 1 98 ? -13.310 6.089 17.162 1.00 91.38 98 ILE A N 1
ATOM 769 C CA . ILE A 1 98 ? -13.159 5.193 18.320 1.00 91.38 98 ILE A CA 1
ATOM 770 C C . ILE A 1 98 ? -13.312 5.960 19.637 1.00 91.38 98 ILE A C 1
ATOM 772 O O . ILE A 1 98 ? -13.971 5.466 20.547 1.00 91.38 98 ILE A O 1
ATOM 776 N N . LYS A 1 99 ? -12.725 7.160 19.745 1.00 91.00 99 LYS A N 1
ATOM 777 C CA . LYS A 1 99 ? -12.861 7.998 20.943 1.00 91.00 99 LYS A CA 1
ATOM 778 C C . LYS A 1 99 ? -14.295 8.464 21.154 1.00 91.00 99 LYS A C 1
ATOM 780 O O . LYS A 1 99 ? -14.772 8.425 22.281 1.00 91.00 99 LYS A O 1
ATOM 785 N N . GLU A 1 100 ? -14.968 8.902 20.097 1.00 90.12 100 GLU A N 1
ATOM 786 C CA . GLU A 1 100 ? -16.363 9.343 20.172 1.00 90.12 100 GLU A CA 1
ATOM 787 C C . GLU A 1 100 ? -17.303 8.212 20.584 1.00 90.12 100 GLU A C 1
ATOM 789 O O . GLU A 1 100 ? -18.139 8.404 21.460 1.00 90.12 100 GLU A O 1
ATOM 794 N N . GLU A 1 101 ? -17.141 7.021 20.008 1.00 87.81 101 GLU A N 1
ATOM 795 C CA . GLU A 1 101 ? -17.962 5.866 20.377 1.00 87.81 101 GLU A CA 1
ATOM 796 C C . GLU A 1 101 ? -17.665 5.395 21.805 1.00 87.81 101 GLU A C 1
ATOM 798 O O . GLU A 1 101 ? -18.586 5.074 22.554 1.00 87.81 101 GLU A O 1
ATOM 803 N N . ALA A 1 102 ? -16.393 5.406 22.221 1.00 88.50 102 ALA A N 1
ATOM 804 C CA . ALA A 1 102 ? -16.017 5.047 23.583 1.00 88.50 102 ALA A CA 1
ATOM 805 C C . ALA A 1 102 ? -16.662 5.973 24.623 1.00 88.50 102 ALA A C 1
ATOM 807 O O . ALA A 1 102 ? -17.104 5.482 25.654 1.00 88.50 102 ALA A O 1
ATOM 808 N N . LYS A 1 103 ? -16.788 7.280 24.347 1.00 88.38 103 LYS A N 1
ATOM 809 C CA . LYS A 1 103 ? -17.453 8.239 25.253 1.00 88.38 103 LYS A CA 1
ATOM 810 C C . LYS A 1 103 ? -18.920 7.907 25.542 1.00 88.38 103 LYS A C 1
ATOM 812 O O . LYS A 1 103 ? -19.440 8.373 26.548 1.00 88.38 103 LYS A O 1
ATOM 817 N N . LYS A 1 104 ? -19.585 7.135 24.677 1.00 86.81 104 LYS A N 1
ATOM 818 C CA . LYS A 1 104 ? -20.988 6.733 24.864 1.00 86.81 104 LYS A CA 1
ATOM 819 C C . LYS A 1 104 ? -21.155 5.539 25.812 1.00 86.81 104 LYS A C 1
ATOM 821 O O . LYS A 1 104 ? -22.268 5.285 26.248 1.00 86.81 104 LYS A O 1
ATOM 826 N N . LEU A 1 105 ? -20.081 4.806 26.116 1.00 82.81 105 LEU A N 1
ATOM 827 C CA . LEU A 1 105 ? -20.103 3.661 27.033 1.00 82.81 105 LEU A CA 1
ATOM 828 C C . LEU A 1 105 ? -19.963 4.107 28.492 1.00 82.81 105 LEU A C 1
ATOM 830 O O . LEU A 1 105 ? -19.216 5.045 28.791 1.00 82.81 105 LEU A O 1
ATOM 834 N N . LYS A 1 106 ? -20.550 3.349 29.428 1.00 79.56 106 LYS A N 1
ATOM 835 C CA . LYS A 1 106 ? -20.194 3.485 30.853 1.00 79.56 106 LYS A CA 1
ATOM 836 C C . LYS A 1 106 ? -18.723 3.091 31.064 1.00 79.56 106 LYS A C 1
ATOM 838 O O . LYS A 1 106 ? -18.282 2.028 30.625 1.00 79.56 106 LYS A O 1
ATOM 843 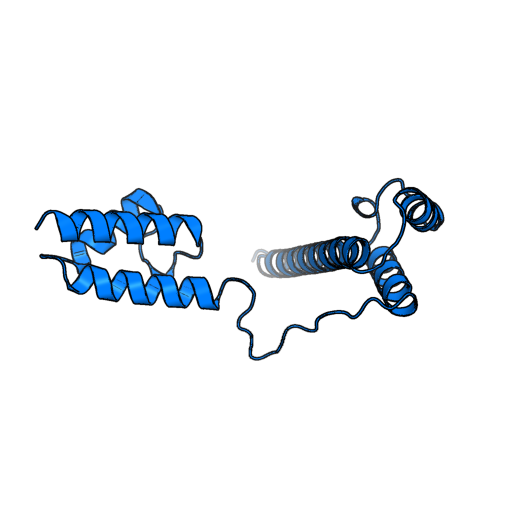N N . ASN A 1 107 ? -17.949 3.956 31.727 1.00 81.31 107 ASN A N 1
ATOM 844 C CA . ASN A 1 107 ? -16.489 3.834 31.909 1.00 81.31 107 ASN A CA 1
ATOM 845 C C . ASN A 1 107 ? -15.706 3.724 30.583 1.00 81.31 107 ASN A C 1
ATOM 847 O O . ASN A 1 107 ? -14.736 2.970 30.457 1.00 81.31 107 ASN A O 1
ATOM 851 N N . GLY A 1 108 ? -16.142 4.482 29.575 1.00 78.62 108 GLY A N 1
ATOM 852 C CA . GLY A 1 108 ? -15.628 4.433 28.210 1.00 78.62 108 GLY A CA 1
ATOM 853 C C . GLY A 1 108 ? -14.112 4.558 28.053 1.00 78.62 108 GLY A C 1
ATOM 854 O O . GLY A 1 108 ? -13.517 3.817 27.270 1.00 78.62 108 GLY A O 1
ATOM 855 N N . GLU A 1 109 ? -13.465 5.455 28.801 1.00 82.31 109 GLU A N 1
ATOM 856 C CA . GLU A 1 109 ? -12.017 5.687 28.685 1.00 82.31 109 GLU A CA 1
ATOM 857 C C . GLU A 1 109 ? -11.183 4.507 29.203 1.00 82.31 109 GLU A C 1
ATOM 859 O O . GLU A 1 109 ? -10.253 4.058 28.526 1.00 82.31 109 GLU A O 1
ATOM 864 N N . GLU A 1 110 ? -11.545 3.948 30.361 1.00 85.50 110 GLU A N 1
ATOM 865 C CA . GLU A 1 110 ? -10.866 2.780 30.935 1.00 85.50 110 GLU A CA 1
ATOM 866 C C . GLU A 1 110 ? -11.045 1.546 30.052 1.00 85.50 110 GLU A C 1
ATOM 868 O O . GLU A 1 110 ? -10.080 0.834 29.749 1.00 85.50 110 GLU A O 1
ATOM 873 N N . ARG A 1 111 ? -12.275 1.323 29.571 1.00 84.56 111 ARG A N 1
ATOM 874 C CA . ARG A 1 111 ? -12.581 0.226 28.649 1.00 84.56 111 ARG A CA 1
ATOM 875 C C . ARG A 1 111 ? -11.813 0.370 27.345 1.00 84.56 111 ARG A C 1
ATOM 877 O O . ARG A 1 111 ? -11.215 -0.604 26.890 1.00 84.56 111 ARG A O 1
ATOM 884 N N . LEU A 1 112 ? -11.770 1.569 26.762 1.00 88.75 112 LEU A N 1
ATOM 885 C CA . LEU A 1 112 ? -11.000 1.830 25.549 1.00 88.75 112 LEU A CA 1
ATOM 886 C C . LEU A 1 112 ? -9.518 1.503 25.757 1.00 88.75 112 LEU A C 1
ATOM 888 O O . LEU A 1 112 ? -8.935 0.790 24.940 1.00 88.75 112 LEU A O 1
ATOM 892 N N . LYS A 1 113 ? -8.918 1.960 26.861 1.00 89.81 113 LYS A N 1
ATOM 893 C CA . LYS A 1 113 ? -7.517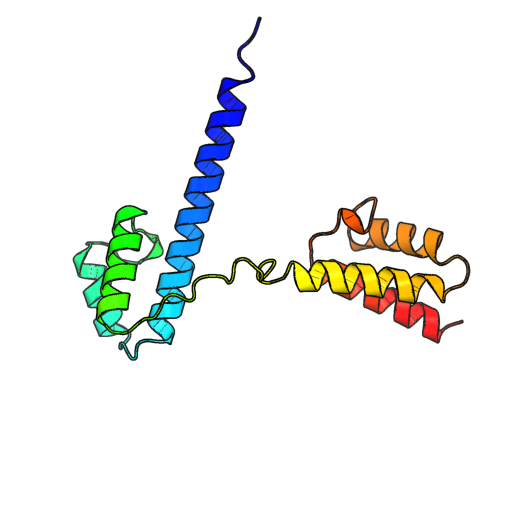 1.668 27.190 1.00 89.81 113 LYS A CA 1
ATOM 894 C C . LYS A 1 113 ? -7.269 0.160 27.309 1.00 89.81 113 LYS A C 1
ATOM 896 O O . LYS A 1 113 ? -6.321 -0.358 26.716 1.00 89.81 113 LYS A O 1
ATOM 901 N N . GLY A 1 114 ? -8.155 -0.563 27.996 1.00 89.75 114 GLY A N 1
ATOM 902 C CA . GLY A 1 114 ? -8.100 -2.024 28.098 1.00 89.75 114 GLY A CA 1
ATOM 903 C C . GLY A 1 114 ? -8.216 -2.727 26.741 1.00 89.75 114 GLY A C 1
ATOM 904 O O . GLY A 1 114 ? -7.449 -3.647 26.448 1.00 89.75 114 GLY A O 1
ATOM 905 N N . LEU A 1 115 ? -9.125 -2.268 25.875 1.00 88.50 115 LEU A N 1
ATOM 906 C CA . LEU A 1 115 ? -9.323 -2.816 24.531 1.00 88.50 115 LEU A CA 1
ATOM 907 C C . LEU A 1 115 ? -8.121 -2.570 23.618 1.00 88.50 115 LEU A C 1
ATOM 909 O O . LEU A 1 115 ? -7.709 -3.483 22.902 1.00 88.50 115 LEU A O 1
ATOM 913 N N . VAL A 1 116 ? -7.524 -1.377 23.654 1.00 91.38 116 VAL A N 1
ATOM 914 C CA . VAL A 1 116 ? -6.315 -1.069 22.875 1.00 91.38 116 VAL A CA 1
ATOM 915 C C . VAL A 1 116 ? -5.151 -1.945 23.345 1.00 91.38 116 VAL A C 1
ATOM 917 O O . VAL A 1 116 ? -4.496 -2.578 22.513 1.00 91.38 116 VAL A O 1
ATOM 920 N N . LYS A 1 117 ? -4.970 -2.111 24.660 1.00 93.00 117 LYS A N 1
ATOM 921 C CA . LYS A 1 117 ? -3.942 -3.004 25.209 1.00 93.00 117 LYS A CA 1
ATOM 922 C C . LYS A 1 117 ? -4.164 -4.466 24.808 1.00 93.00 117 LYS A C 1
ATOM 924 O O . LYS A 1 117 ? -3.213 -5.151 24.442 1.00 93.00 117 LYS A O 1
ATOM 929 N N . LYS A 1 118 ? -5.415 -4.942 24.805 1.00 90.62 118 LYS A N 1
ATOM 930 C CA . LYS A 1 118 ? -5.761 -6.338 24.481 1.00 90.62 118 LYS A CA 1
ATOM 931 C C . LYS A 1 118 ? -5.701 -6.652 22.980 1.00 90.62 118 LYS A C 1
ATOM 933 O O . LYS A 1 118 ? -5.192 -7.702 22.602 1.00 90.62 118 LYS A O 1
ATOM 938 N N . ILE A 1 119 ? -6.215 -5.763 22.128 1.00 88.56 119 ILE A N 1
ATOM 939 C CA . ILE A 1 119 ? -6.348 -5.987 20.675 1.00 88.56 119 ILE A CA 1
ATOM 940 C C . ILE A 1 119 ? -5.122 -5.465 19.928 1.00 88.56 119 ILE A C 1
ATOM 942 O O . ILE A 1 119 ? -4.518 -6.173 19.119 1.00 88.56 119 ILE A O 1
ATOM 946 N N . ALA A 1 120 ? -4.752 -4.208 20.177 1.00 86.44 120 ALA A N 1
ATOM 947 C CA . ALA A 1 120 ? -3.665 -3.575 19.449 1.00 86.44 120 ALA A CA 1
ATOM 948 C C . ALA A 1 120 ? -2.285 -3.926 20.023 1.00 86.44 120 ALA A C 1
ATOM 950 O O . ALA A 1 120 ? -1.314 -3.864 19.264 1.00 86.44 120 ALA A O 1
ATOM 951 N N . LYS A 1 121 ? -2.211 -4.386 21.284 1.00 87.62 121 LYS A N 1
ATOM 952 C CA . LYS A 1 121 ? -0.966 -4.566 22.059 1.00 87.62 121 LYS A CA 1
ATOM 953 C C . LYS A 1 121 ? -0.178 -3.262 22.195 1.00 87.62 121 LYS A C 1
ATOM 955 O O . LYS A 1 121 ? 1.046 -3.262 22.159 1.00 87.62 121 LYS A O 1
ATOM 960 N N . GLU A 1 122 ? -0.899 -2.155 22.294 1.00 86.38 122 GLU A N 1
ATOM 961 C CA . GLU A 1 122 ? -0.333 -0.820 22.444 1.00 86.38 122 GLU A CA 1
ATOM 962 C C . GLU A 1 122 ? -0.933 -0.154 23.680 1.00 86.38 122 GLU A C 1
ATOM 964 O O . GLU A 1 122 ? -2.054 -0.478 24.075 1.00 86.38 122 GLU A O 1
ATOM 969 N N . ASP A 1 123 ? -0.195 0.766 24.294 1.00 81.88 123 ASP A N 1
ATOM 970 C CA . ASP A 1 123 ? -0.646 1.432 25.519 1.00 81.88 123 ASP A CA 1
ATOM 971 C C . ASP A 1 123 ? -1.677 2.535 25.257 1.00 81.88 123 ASP A C 1
ATOM 973 O O . ASP A 1 123 ? -2.504 2.826 26.120 1.00 81.88 123 ASP A O 1
ATOM 977 N N . ASP A 1 124 ? -1.644 3.137 24.062 1.00 83.00 124 ASP A N 1
ATOM 978 C CA . ASP A 1 124 ? -2.506 4.258 23.693 1.00 83.00 124 ASP A CA 1
ATOM 979 C C . ASP A 1 124 ? -2.973 4.186 22.234 1.00 83.00 124 ASP A C 1
ATOM 981 O O . ASP A 1 124 ? -2.257 3.762 21.323 1.00 83.00 124 ASP A O 1
ATOM 985 N N . LEU A 1 125 ? -4.189 4.674 21.990 1.00 84.25 125 LEU A N 1
ATOM 986 C CA . LEU A 1 125 ? -4.800 4.714 20.664 1.00 84.25 125 LEU A CA 1
ATOM 987 C C . LEU A 1 125 ? -4.004 5.581 19.664 1.00 84.25 125 LEU A C 1
ATOM 989 O O . LEU A 1 125 ? -3.993 5.297 18.464 1.00 84.25 125 LEU A O 1
ATOM 993 N N . ARG A 1 126 ? -3.322 6.633 20.138 1.00 84.88 126 ARG A N 1
ATOM 994 C CA . ARG A 1 126 ? -2.457 7.518 19.339 1.00 84.88 126 ARG A CA 1
ATOM 995 C C . ARG A 1 126 ? -1.177 6.832 18.876 1.00 84.88 126 ARG A C 1
ATOM 997 O O . ARG A 1 126 ? -0.599 7.270 17.876 1.00 84.88 126 ARG A O 1
ATOM 1004 N N . SER A 1 127 ? -0.755 5.760 19.532 1.00 83.88 127 SER A N 1
ATOM 1005 C CA . SER A 1 127 ? 0.362 4.943 19.059 1.00 83.88 127 SER A CA 1
ATOM 1006 C C . SER A 1 127 ? -0.073 4.052 17.891 1.00 83.88 127 SER A C 1
ATOM 1008 O O . SER A 1 127 ? 0.712 3.823 16.968 1.00 83.88 127 SER A O 1
ATOM 1010 N N . CYS A 1 128 ? -1.361 3.681 17.826 1.00 83.25 128 CYS A N 1
ATOM 1011 C CA . CYS A 1 128 ? -1.815 2.623 16.928 1.00 83.25 128 CYS A CA 1
ATOM 1012 C C . CYS A 1 128 ? -1.936 3.069 15.476 1.00 83.25 128 CYS A C 1
ATOM 1014 O O . CYS A 1 128 ? -2.874 3.778 15.104 1.00 83.25 128 CYS A O 1
ATOM 1016 N N . ARG A 1 129 ? -0.964 2.685 14.643 1.00 82.62 129 ARG A N 1
ATOM 1017 C CA . ARG A 1 129 ? -0.913 3.027 13.205 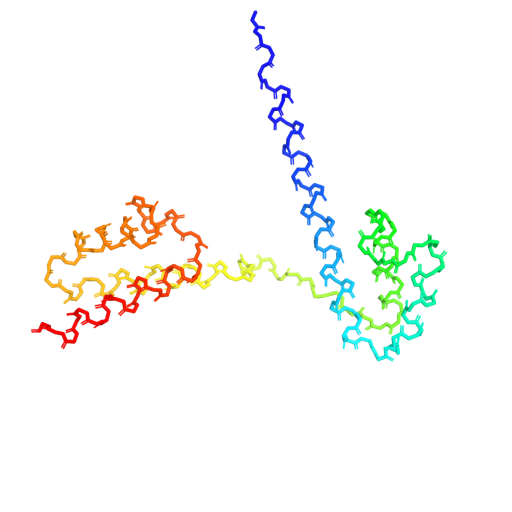1.00 82.62 129 ARG A CA 1
ATOM 1018 C C . ARG A 1 129 ? -1.527 1.953 12.304 1.00 82.62 129 ARG A C 1
ATOM 1020 O O . ARG A 1 129 ? -1.560 2.107 11.089 1.00 82.62 129 ARG A O 1
ATOM 1027 N N . ASN A 1 130 ? -2.009 0.851 12.874 1.00 85.31 130 ASN A N 1
ATOM 1028 C CA . ASN A 1 130 ? -2.534 -0.267 12.102 1.00 85.31 130 ASN A CA 1
ATOM 1029 C C . ASN A 1 130 ? -4.052 -0.140 11.895 1.00 85.31 130 ASN A C 1
ATOM 1031 O O . ASN A 1 130 ? -4.842 -0.348 12.815 1.00 85.31 130 ASN A O 1
ATOM 1035 N N . VAL A 1 131 ? -4.459 0.127 10.652 1.00 86.81 131 VAL A N 1
ATOM 1036 C CA . VAL A 1 131 ? -5.869 0.287 10.256 1.00 86.81 131 VAL A CA 1
ATOM 1037 C C . VAL A 1 131 ? -6.724 -0.939 10.601 1.00 86.81 131 VAL A C 1
ATOM 1039 O O . VAL A 1 131 ? -7.859 -0.781 11.049 1.00 86.81 131 VAL A O 1
ATOM 1042 N N . LYS A 1 132 ? -6.209 -2.166 10.428 1.00 87.88 132 LYS A N 1
ATOM 1043 C CA . LYS A 1 132 ? -6.973 -3.395 10.717 1.00 87.88 132 LYS A CA 1
ATOM 1044 C C . LYS A 1 132 ? -7.277 -3.514 12.211 1.00 87.88 132 LYS A C 1
ATOM 1046 O O . LYS A 1 132 ? -8.424 -3.760 12.577 1.00 87.88 132 LYS A O 1
ATOM 1051 N N . LYS A 1 133 ? -6.275 -3.269 13.062 1.00 90.69 133 LYS A N 1
ATOM 1052 C CA . LYS A 1 133 ? -6.432 -3.274 14.526 1.00 90.69 133 LYS A CA 1
ATOM 1053 C C . LYS A 1 133 ? -7.405 -2.187 14.990 1.00 90.69 133 LYS A C 1
ATOM 1055 O O . LYS A 1 133 ? -8.295 -2.473 15.781 1.00 90.69 133 LYS A O 1
ATOM 1060 N N . LEU A 1 134 ? -7.306 -0.972 14.441 1.00 90.56 134 LEU A N 1
ATOM 1061 C CA . LEU A 1 134 ? -8.249 0.115 14.740 1.00 90.56 134 LEU A CA 1
ATOM 1062 C C . LEU A 1 134 ? -9.694 -0.26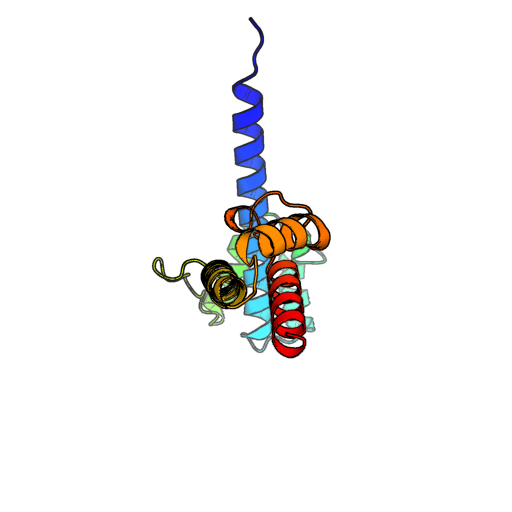5 14.378 1.00 90.56 134 LEU A C 1
ATOM 1064 O O . LEU A 1 134 ? -10.600 -0.080 15.186 1.00 90.56 134 LEU A O 1
ATOM 1068 N N . LYS A 1 135 ? -9.923 -0.869 13.204 1.00 91.56 135 LYS A N 1
ATOM 1069 C CA . LYS A 1 135 ? -11.255 -1.366 12.819 1.00 91.56 135 LYS A CA 1
ATOM 1070 C C . LYS A 1 135 ? -11.780 -2.445 13.776 1.00 91.56 135 LYS A C 1
A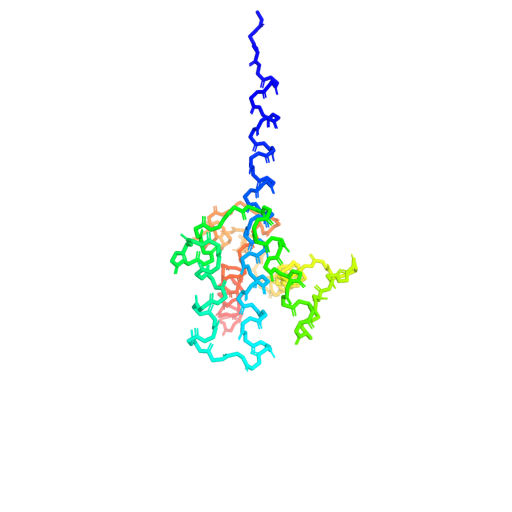TOM 1072 O O . LYS A 1 135 ? -12.968 -2.441 14.086 1.00 91.56 135 LYS A O 1
ATOM 1077 N N . GLN A 1 136 ? -10.917 -3.343 14.258 1.00 92.31 136 GLN A N 1
ATOM 1078 C CA . GLN A 1 136 ? -11.297 -4.355 15.252 1.00 92.31 136 GLN A CA 1
ATOM 1079 C C . GLN A 1 136 ? -11.703 -3.719 16.586 1.00 92.31 136 GLN A C 1
ATOM 1081 O O . GLN A 1 136 ? -12.755 -4.066 17.114 1.00 92.31 136 GLN A O 1
ATOM 1086 N N . VAL A 1 137 ? -10.924 -2.757 17.094 1.00 91.06 137 VAL A N 1
ATOM 1087 C CA . VAL A 1 137 ? -11.263 -2.014 18.322 1.00 91.06 137 VAL A CA 1
ATOM 1088 C C . VAL A 1 137 ? -12.616 -1.315 18.171 1.00 91.06 137 VAL A C 1
ATOM 1090 O O . VAL A 1 137 ? -13.481 -1.475 19.028 1.00 91.06 137 VAL A O 1
ATOM 1093 N N . LEU A 1 138 ? -12.839 -0.617 17.052 1.00 91.62 138 LEU A N 1
ATOM 1094 C CA . LEU A 1 138 ? -14.112 0.051 16.769 1.00 91.62 138 LEU A CA 1
ATOM 1095 C C . LEU A 1 138 ? -15.294 -0.931 16.749 1.00 91.62 138 LEU A C 1
ATOM 1097 O O . LEU A 1 138 ? -16.349 -0.630 17.298 1.00 91.62 138 LEU A O 1
ATOM 1101 N N . LYS A 1 139 ? -15.120 -2.112 16.141 1.00 93.31 139 LYS A N 1
ATOM 1102 C CA . LYS A 1 139 ? -16.155 -3.156 16.115 1.00 93.31 139 LYS A CA 1
ATOM 1103 C C . LYS A 1 139 ? -16.517 -3.622 17.526 1.00 93.31 139 LYS A C 1
ATOM 1105 O O . LYS A 1 139 ? -17.695 -3.748 17.829 1.00 93.31 139 LYS A O 1
ATOM 1110 N N . VAL A 1 140 ? -15.521 -3.868 18.378 1.00 91.12 140 VAL A N 1
ATOM 1111 C CA . VAL A 1 140 ? -15.760 -4.330 19.755 1.00 91.12 140 VAL A CA 1
ATOM 1112 C C . VAL A 1 140 ? -16.470 -3.264 20.584 1.00 91.12 140 VAL A C 1
ATOM 1114 O O . VAL A 1 140 ? -17.384 -3.602 21.322 1.00 91.12 140 VAL A O 1
ATOM 1117 N N . ILE A 1 141 ? -16.112 -1.987 20.429 1.00 89.50 141 ILE A N 1
ATOM 1118 C CA . ILE A 1 141 ? -16.794 -0.885 21.127 1.00 89.50 141 ILE A CA 1
ATOM 1119 C C . ILE A 1 141 ? -18.276 -0.835 20.758 1.00 89.50 141 ILE A C 1
ATOM 1121 O O . ILE A 1 141 ? -19.108 -0.762 21.653 1.00 89.50 141 ILE A O 1
ATOM 1125 N N . ARG A 1 142 ? -18.613 -0.954 19.469 1.00 88.38 142 ARG A N 1
ATOM 1126 C CA . ARG A 1 142 ? -20.015 -0.994 19.018 1.00 88.38 142 ARG A CA 1
ATOM 1127 C C . ARG A 1 142 ? -20.778 -2.190 19.582 1.00 88.38 142 ARG A C 1
ATOM 1129 O O . ARG A 1 142 ? -21.866 -2.025 20.102 1.00 88.38 142 ARG A O 1
ATOM 1136 N N . LEU A 1 143 ? -20.160 -3.372 19.585 1.00 88.50 143 LEU A N 1
ATOM 1137 C CA . LEU A 1 143 ? -20.767 -4.568 20.184 1.00 88.50 143 LEU A CA 1
ATOM 1138 C C . LEU A 1 143 ? -21.027 -4.431 21.689 1.00 88.50 143 LEU A C 1
ATOM 1140 O O . LEU A 1 143 ? -21.886 -5.129 22.217 1.00 88.50 143 LEU A O 1
ATOM 1144 N N . LEU A 1 144 ? -20.250 -3.602 22.390 1.00 85.19 144 LEU A N 1
ATOM 1145 C CA . LEU A 1 144 ? -20.484 -3.303 23.801 1.00 85.19 144 LEU A CA 1
ATOM 1146 C C . LEU A 1 144 ? -21.579 -2.251 23.984 1.00 85.19 144 LEU A C 1
ATOM 1148 O O . LEU A 1 144 ? -22.301 -2.344 24.965 1.00 85.19 144 LEU A O 1
ATOM 1152 N N . GLN A 1 145 ? -21.717 -1.299 23.055 1.00 81.19 145 GLN A N 1
ATOM 1153 C CA . GLN A 1 145 ? -22.819 -0.330 23.064 1.00 81.19 145 GLN A CA 1
ATOM 1154 C C . GLN A 1 145 ? -24.166 -1.037 22.893 1.00 81.19 145 GLN A C 1
ATOM 1156 O O . GLN A 1 145 ? -25.095 -0.732 23.620 1.00 81.19 145 GLN A O 1
ATOM 1161 N N . ASP A 1 146 ? -24.251 -2.024 21.996 1.00 77.12 146 ASP A N 1
ATOM 1162 C CA . ASP A 1 146 ? -25.495 -2.769 21.735 1.00 77.12 146 ASP A CA 1
ATOM 1163 C C . ASP A 1 146 ? -25.941 -3.671 22.910 1.00 77.12 146 ASP A C 1
ATOM 1165 O O . ASP A 1 146 ? -26.998 -4.295 22.848 1.00 77.12 146 ASP A O 1
ATOM 1169 N N . ARG A 1 147 ? -25.110 -3.816 23.952 1.00 71.62 147 ARG A N 1
ATOM 1170 C CA . ARG A 1 147 ? -25.346 -4.700 25.109 1.00 71.62 147 ARG A CA 1
ATOM 1171 C C . ARG A 1 147 ? -25.616 -3.950 26.417 1.00 71.62 147 ARG A C 1
ATOM 1173 O O . ARG A 1 147 ? -25.867 -4.618 27.420 1.00 71.62 147 ARG A O 1
ATOM 1180 N N . GLU A 1 148 ? -25.495 -2.624 26.423 1.00 58.78 148 GLU A N 1
ATOM 1181 C CA . GLU A 1 148 ? -25.818 -1.745 27.562 1.00 58.78 148 GLU A CA 1
ATOM 1182 C C . GLU A 1 148 ? -27.197 -1.108 27.384 1.00 58.78 148 GLU A C 1
ATOM 1184 O O . GLU A 1 148 ? -27.878 -0.952 28.422 1.00 58.78 148 GLU A O 1
#

Secondary structure (DSSP, 8-state):
----HHHHHHHHHHHHHHHHHHHHHHHHHHHHHHS---HHHHHHHHHTTT-SSGGG--HHHHHHHHHHHHHTT----PPPTTS--TTHHHHHHHHHHHHHHHTTSTTHHHHHHHHIIIII--S-TTT---HHHHHHHHHHHHHHHTT-

Radius of gyration: 22.62 Å; chains: 1; bounding box: 60×30×56 Å

pLDDT: mean 83.18, std 11.46, range [40.06, 93.31]